Protein AF-A0A657AW23-F1 (afdb_monomer)

Structure (mmCIF, N/CA/C/O backbone):
data_AF-A0A657AW23-F1
#
_entry.id   AF-A0A657AW23-F1
#
loop_
_atom_site.group_PDB
_atom_site.id
_atom_site.type_symbol
_atom_site.label_atom_id
_atom_site.label_alt_id
_atom_site.label_comp_id
_atom_site.label_asym_id
_atom_site.label_entity_id
_atom_site.label_seq_id
_atom_site.pdbx_PDB_ins_code
_atom_site.Cartn_x
_atom_site.Cartn_y
_atom_site.Cartn_z
_atom_site.occupancy
_atom_site.B_iso_or_equiv
_atom_site.auth_seq_id
_atom_site.auth_comp_id
_atom_site.auth_asym_id
_atom_site.auth_atom_id
_atom_site.pdbx_PDB_model_num
ATOM 1 N N . MET A 1 1 ? -21.982 -6.511 -18.559 1.00 46.56 1 MET A N 1
ATOM 2 C CA . MET A 1 1 ? -20.760 -7.118 -19.120 1.00 46.56 1 MET A CA 1
ATOM 3 C C . MET A 1 1 ? -19.650 -6.808 -18.134 1.00 46.56 1 MET A C 1
ATOM 5 O O . MET A 1 1 ? -19.223 -5.663 -18.067 1.00 46.56 1 MET A O 1
ATOM 9 N N . SER A 1 2 ? -19.329 -7.749 -17.247 1.00 54.94 2 SER A N 1
ATOM 10 C CA . SER A 1 2 ? -18.274 -7.544 -16.251 1.00 54.94 2 SER A CA 1
ATOM 11 C C . SER A 1 2 ? -16.939 -7.659 -16.969 1.00 54.94 2 SER A C 1
ATOM 13 O O . SER A 1 2 ? -16.653 -8.693 -17.559 1.00 54.94 2 SER A O 1
ATOM 15 N N . ILE A 1 3 ? -16.178 -6.570 -16.998 1.00 62.66 3 ILE A N 1
ATOM 16 C CA . ILE A 1 3 ? -14.819 -6.574 -17.530 1.00 62.66 3 ILE A CA 1
ATOM 17 C C . ILE A 1 3 ? -13.936 -7.058 -16.389 1.00 62.66 3 ILE A C 1
ATOM 19 O O . ILE A 1 3 ? -13.745 -6.352 -15.401 1.00 62.66 3 ILE A O 1
ATOM 23 N N . GLU A 1 4 ? -13.457 -8.286 -16.510 1.00 65.19 4 GLU A N 1
ATOM 24 C CA . GLU A 1 4 ? -12.363 -8.803 -15.701 1.00 65.19 4 GLU A CA 1
ATOM 25 C C . GLU A 1 4 ? -11.113 -7.960 -15.986 1.00 65.19 4 GLU A C 1
ATOM 27 O O . GLU A 1 4 ? -10.625 -7.883 -17.114 1.00 65.19 4 GLU A O 1
ATOM 32 N N . ILE A 1 5 ? -10.660 -7.221 -14.972 1.00 72.81 5 ILE A N 1
ATOM 33 C CA . ILE A 1 5 ? -9.482 -6.364 -15.090 1.00 72.81 5 ILE A CA 1
ATOM 34 C C . ILE A 1 5 ? -8.268 -7.273 -14.890 1.00 72.81 5 ILE A C 1
ATOM 36 O O . ILE A 1 5 ? -8.135 -7.853 -13.812 1.00 72.81 5 ILE A O 1
ATOM 40 N N . PRO A 1 6 ? -7.380 -7.420 -15.887 1.00 79.81 6 PRO A N 1
ATOM 41 C CA . PRO A 1 6 ? -6.234 -8.301 -15.749 1.00 79.81 6 PRO A CA 1
ATOM 42 C C . PRO A 1 6 ? -5.307 -7.801 -14.638 1.00 79.81 6 PRO A C 1
ATOM 44 O O . PRO A 1 6 ? -4.934 -6.622 -14.590 1.00 79.81 6 PRO A O 1
ATOM 47 N N . VAL A 1 7 ? -4.911 -8.717 -13.757 1.00 86.19 7 VAL A N 1
ATOM 48 C CA . VAL A 1 7 ? -3.958 -8.436 -12.683 1.00 86.19 7 VAL A CA 1
ATOM 49 C C . VAL A 1 7 ? -2.538 -8.488 -13.241 1.00 86.19 7 VAL A C 1
ATOM 51 O O . VAL A 1 7 ? -2.140 -9.446 -13.900 1.00 86.19 7 VAL A O 1
ATOM 54 N N . TYR A 1 8 ? -1.749 -7.451 -12.968 1.00 90.50 8 TYR A N 1
ATOM 55 C CA . TYR A 1 8 ? -0.345 -7.363 -13.368 1.00 90.50 8 TYR A CA 1
ATOM 56 C C . TYR A 1 8 ? 0.512 -6.793 -12.238 1.00 90.50 8 TYR A C 1
ATOM 58 O O . TYR A 1 8 ? 0.025 -6.125 -11.329 1.00 90.50 8 TYR A O 1
ATOM 66 N N . MET A 1 9 ? 1.815 -7.060 -12.280 1.00 91.75 9 MET A N 1
ATOM 67 C CA . MET A 1 9 ? 2.758 -6.634 -11.244 1.00 91.75 9 MET A CA 1
ATOM 68 C C . MET A 1 9 ? 3.281 -5.219 -11.529 1.00 91.75 9 MET A C 1
ATOM 70 O O . MET A 1 9 ? 4.026 -5.011 -12.484 1.00 91.75 9 MET A O 1
ATOM 74 N N . MET A 1 10 ? 2.951 -4.254 -10.671 1.00 93.38 10 MET A N 1
ATOM 75 C CA . MET A 1 10 ? 3.471 -2.886 -10.716 1.00 93.38 10 MET A CA 1
ATOM 76 C C . MET A 1 10 ? 4.761 -2.738 -9.911 1.00 93.38 10 MET A C 1
ATOM 78 O O . MET A 1 10 ? 4.857 -3.161 -8.755 1.00 93.38 10 MET A O 1
ATOM 82 N N . ARG A 1 11 ? 5.765 -2.071 -10.488 1.00 93.56 11 ARG A N 1
ATOM 83 C CA . ARG A 1 11 ? 6.980 -1.706 -9.745 1.00 93.56 11 ARG A CA 1
ATOM 84 C C . ARG A 1 11 ? 6.719 -0.482 -8.868 1.00 93.56 11 ARG A C 1
ATOM 86 O O . ARG A 1 11 ? 5.892 0.363 -9.187 1.00 93.56 11 ARG A O 1
ATOM 93 N N . ARG A 1 12 ? 7.537 -0.306 -7.822 1.00 92.31 12 ARG A N 1
ATOM 94 C CA . ARG A 1 12 ? 7.492 0.863 -6.919 1.00 92.31 12 ARG A CA 1
ATOM 95 C C . ARG A 1 12 ? 7.250 2.218 -7.619 1.00 92.31 12 ARG A C 1
ATOM 97 O O . ARG A 1 12 ? 6.387 2.947 -7.138 1.00 92.31 12 ARG A O 1
ATOM 104 N N . PRO A 1 13 ? 8.004 2.628 -8.667 1.00 91.62 13 PRO A N 1
ATOM 105 C CA . PRO A 1 13 ? 7.778 3.929 -9.305 1.00 91.62 13 PRO A CA 1
ATOM 106 C C . PRO A 1 13 ? 6.379 4.060 -9.919 1.00 91.62 13 PRO A C 1
ATOM 108 O O . PRO A 1 13 ? 5.774 5.123 -9.802 1.00 91.62 13 PRO A O 1
ATOM 111 N N . GLU A 1 14 ? 5.846 2.991 -10.509 1.00 92.75 14 GLU A N 1
ATOM 112 C CA . GLU A 1 14 ? 4.494 2.969 -11.072 1.00 92.75 14 GLU A CA 1
ATOM 113 C C . GLU A 1 14 ? 3.445 3.025 -9.965 1.00 92.75 14 GLU A C 1
ATOM 115 O O . GLU A 1 14 ? 2.567 3.879 -10.005 1.00 92.75 14 GLU A O 1
ATOM 120 N N . THR A 1 15 ? 3.596 2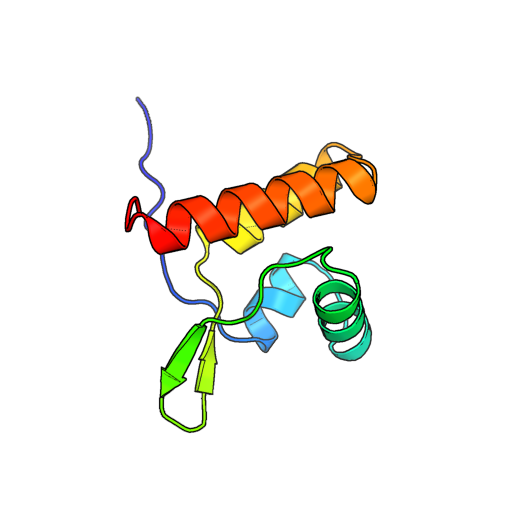.216 -8.913 1.00 92.62 15 THR A N 1
ATOM 121 C CA . THR A 1 15 ? 2.702 2.235 -7.746 1.00 92.62 15 THR A CA 1
ATOM 122 C C . THR A 1 15 ? 2.647 3.621 -7.093 1.00 92.62 15 THR A C 1
ATOM 124 O O . THR A 1 15 ? 1.568 4.123 -6.782 1.00 92.62 15 THR A O 1
ATOM 127 N N . CYS A 1 16 ? 3.803 4.280 -6.938 1.00 92.50 16 CYS A N 1
ATOM 128 C CA . CYS A 1 16 ? 3.901 5.664 -6.461 1.00 92.50 16 CYS A CA 1
ATOM 129 C C . CYS A 1 16 ? 3.096 6.627 -7.339 1.00 92.50 16 CYS A C 1
ATOM 131 O O . CYS A 1 16 ? 2.358 7.460 -6.815 1.00 92.50 16 CYS A O 1
ATOM 133 N N . ARG A 1 17 ? 3.249 6.514 -8.665 1.00 92.81 17 ARG A N 1
ATOM 134 C CA . ARG A 1 17 ? 2.563 7.363 -9.642 1.00 92.81 17 ARG A CA 1
ATOM 135 C C . ARG A 1 17 ? 1.050 7.161 -9.581 1.00 92.81 17 ARG A C 1
ATOM 137 O O . ARG A 1 17 ? 0.330 8.150 -9.525 1.00 92.81 17 ARG A O 1
ATOM 144 N N . THR A 1 18 ? 0.586 5.914 -9.533 1.00 91.00 18 THR A N 1
ATOM 145 C CA . THR A 1 18 ? -0.841 5.567 -9.445 1.00 91.00 18 THR A CA 1
ATOM 146 C C . THR A 1 18 ? -1.476 6.104 -8.164 1.00 91.00 18 THR A C 1
ATOM 148 O O . THR A 1 18 ? -2.548 6.694 -8.204 1.00 91.00 18 THR A O 1
ATOM 151 N N . LEU A 1 19 ? -0.788 5.976 -7.026 1.00 89.19 19 LEU A N 1
ATOM 152 C CA . LEU A 1 19 ? -1.270 6.483 -5.737 1.00 89.19 19 LEU A CA 1
ATOM 153 C C . LEU A 1 19 ? -1.063 7.996 -5.548 1.00 89.19 19 LEU A C 1
ATOM 155 O O . LEU A 1 19 ? -1.469 8.528 -4.515 1.00 89.19 19 LEU A O 1
ATOM 159 N N . GLY A 1 20 ? -0.389 8.677 -6.482 1.00 91.25 20 GLY A N 1
ATOM 160 C CA . GLY A 1 20 ? -0.033 10.093 -6.356 1.00 91.25 20 GLY A CA 1
ATOM 161 C C . GLY A 1 20 ? 0.888 10.394 -5.168 1.00 91.25 20 GLY A C 1
ATOM 162 O O . GLY A 1 20 ? 0.847 11.492 -4.618 1.00 91.25 20 GLY A O 1
ATOM 163 N N . LYS A 1 21 ? 1.697 9.423 -4.723 1.00 89.94 21 LYS A N 1
ATOM 164 C CA . LYS A 1 21 ? 2.550 9.555 -3.532 1.00 89.94 21 LYS A CA 1
ATOM 165 C C . LYS A 1 21 ? 4.027 9.608 -3.880 1.00 89.94 21 LYS A C 1
ATOM 167 O O . LYS A 1 21 ? 4.501 8.931 -4.785 1.00 89.94 21 LYS A O 1
ATOM 172 N N . GLY A 1 22 ? 4.782 10.373 -3.092 1.00 92.69 22 GLY A N 1
ATOM 173 C CA . GLY A 1 22 ? 6.242 10.310 -3.089 1.00 92.69 22 GLY A CA 1
ATOM 174 C C . GLY A 1 22 ? 6.759 9.017 -2.448 1.00 92.69 22 GLY A C 1
ATOM 175 O O . GLY A 1 22 ? 6.052 8.357 -1.685 1.00 92.69 22 GLY A O 1
ATOM 176 N N . ARG A 1 23 ? 8.028 8.678 -2.708 1.00 91.19 23 ARG A N 1
ATOM 177 C CA . ARG A 1 23 ? 8.668 7.449 -2.198 1.00 91.19 23 ARG A CA 1
ATOM 178 C C . ARG A 1 23 ? 8.550 7.312 -0.678 1.00 91.19 23 ARG A C 1
ATOM 180 O O . ARG A 1 23 ? 8.156 6.259 -0.194 1.00 91.19 23 ARG A O 1
ATOM 187 N N . THR A 1 24 ? 8.896 8.360 0.064 1.00 92.94 24 THR A N 1
ATOM 188 C CA . THR A 1 24 ? 8.890 8.339 1.535 1.00 92.94 24 THR A CA 1
ATOM 189 C C . THR A 1 24 ? 7.479 8.160 2.085 1.00 92.94 24 THR A C 1
ATOM 191 O O . THR A 1 24 ? 7.263 7.336 2.965 1.00 92.94 24 THR A O 1
ATOM 194 N N . ALA A 1 25 ? 6.499 8.870 1.517 1.00 92.06 25 ALA A N 1
ATOM 195 C CA . ALA A 1 25 ? 5.098 8.746 1.912 1.00 92.06 25 ALA A CA 1
ATOM 196 C C . ALA A 1 25 ? 4.553 7.331 1.663 1.00 92.06 25 ALA A C 1
ATOM 198 O O . ALA A 1 25 ? 3.830 6.802 2.498 1.00 92.06 25 ALA A O 1
ATOM 199 N N . PHE A 1 26 ? 4.946 6.702 0.553 1.00 92.56 26 PHE A N 1
ATOM 200 C CA . PHE A 1 26 ? 4.559 5.330 0.239 1.00 92.56 26 PHE A CA 1
ATOM 201 C C . PHE A 1 26 ? 5.115 4.314 1.250 1.00 92.56 26 PHE A C 1
ATOM 203 O O . PHE A 1 26 ? 4.372 3.478 1.752 1.00 92.56 26 PHE A O 1
ATOM 210 N N . TYR A 1 27 ? 6.395 4.410 1.620 1.00 91.31 27 TYR A N 1
ATOM 211 C CA . TYR A 1 27 ? 6.955 3.524 2.651 1.00 91.31 27 TYR A CA 1
ATOM 212 C C . TYR A 1 27 ? 6.383 3.799 4.048 1.00 91.31 27 TYR A C 1
ATOM 214 O O . TYR A 1 27 ? 6.189 2.860 4.817 1.00 91.31 27 TYR A O 1
ATOM 222 N N . ASN A 1 28 ? 6.052 5.055 4.360 1.00 93.38 28 ASN A N 1
ATOM 223 C CA . ASN A 1 28 ? 5.334 5.389 5.589 1.00 93.38 28 ASN A CA 1
ATOM 224 C C . ASN A 1 28 ? 3.940 4.755 5.620 1.00 93.38 28 ASN A C 1
ATOM 226 O O . ASN A 1 28 ? 3.536 4.261 6.666 1.00 93.38 28 ASN A O 1
ATOM 230 N N . ASP A 1 29 ? 3.219 4.732 4.496 1.00 91.00 29 ASP A N 1
ATOM 231 C CA . ASP A 1 29 ? 1.927 4.044 4.417 1.00 91.00 29 ASP A CA 1
ATOM 232 C C . ASP A 1 29 ? 2.065 2.543 4.664 1.00 91.00 29 ASP A C 1
ATOM 234 O O . ASP A 1 29 ? 1.276 1.991 5.423 1.00 91.00 29 ASP A O 1
ATOM 238 N N . ILE A 1 30 ? 3.068 1.896 4.059 1.00 91.94 30 ILE A N 1
ATOM 239 C CA . ILE A 1 30 ? 3.330 0.464 4.271 1.00 91.94 30 ILE A CA 1
ATOM 240 C C . ILE A 1 30 ? 3.624 0.200 5.751 1.00 91.94 30 ILE A C 1
ATOM 242 O O . ILE A 1 30 ? 3.017 -0.681 6.347 1.00 91.94 30 ILE A O 1
ATOM 246 N N . SER A 1 31 ? 4.497 1.003 6.369 1.00 91.00 31 SER A N 1
ATOM 247 C CA . SER A 1 31 ? 4.829 0.886 7.797 1.00 91.00 31 SER A CA 1
ATOM 248 C C . SER A 1 31 ? 3.607 1.092 8.703 1.00 91.00 31 SER A C 1
ATOM 250 O O . SER A 1 31 ? 3.444 0.419 9.716 1.00 91.00 31 SER A O 1
ATOM 252 N N . LYS A 1 32 ? 2.693 1.987 8.311 1.00 90.69 32 LYS A N 1
ATOM 253 C CA . LYS A 1 32 ? 1.435 2.241 9.026 1.00 90.69 32 LYS A CA 1
ATOM 254 C C . LYS A 1 32 ? 0.345 1.195 8.759 1.00 90.69 32 LYS A C 1
ATOM 256 O O . LYS A 1 32 ? -0.699 1.271 9.407 1.00 90.69 32 LYS A O 1
ATOM 261 N N . GLY A 1 33 ? 0.545 0.266 7.821 1.00 90.62 33 GLY A N 1
ATOM 262 C CA . GLY A 1 33 ? -0.471 -0.699 7.384 1.00 90.62 33 GLY A CA 1
ATOM 263 C C . GLY A 1 33 ? -1.558 -0.109 6.476 1.00 90.62 33 GLY A C 1
ATOM 264 O O . GLY A 1 33 ? -2.598 -0.721 6.282 1.00 90.62 33 GLY A O 1
ATOM 265 N N . LEU A 1 34 ? -1.341 1.083 5.915 1.00 90.56 34 LEU A N 1
ATOM 266 C CA . LEU A 1 34 ? -2.267 1.752 4.987 1.00 90.56 34 LEU A CA 1
ATOM 267 C C . LEU A 1 34 ? -2.080 1.308 3.529 1.00 90.56 34 LEU A C 1
ATOM 269 O O . LEU A 1 34 ? -2.733 1.843 2.631 1.00 90.56 34 LEU A O 1
ATOM 273 N N . MET A 1 35 ? -1.128 0.409 3.284 1.00 90.94 35 MET A N 1
ATOM 274 C CA . MET A 1 35 ? -0.806 -0.153 1.980 1.00 90.94 35 MET A CA 1
ATOM 275 C C . MET A 1 35 ? -0.257 -1.571 2.157 1.00 90.94 35 MET A C 1
ATOM 277 O O . MET A 1 35 ? 0.422 -1.846 3.148 1.00 90.94 35 MET A O 1
ATOM 281 N N . THR A 1 36 ? -0.506 -2.451 1.185 1.00 91.62 36 THR A N 1
ATOM 282 C CA . THR A 1 36 ? 0.004 -3.825 1.217 1.00 91.62 36 THR A CA 1
ATOM 283 C C . THR A 1 36 ? 1.538 -3.871 1.095 1.00 91.62 36 THR A C 1
ATOM 285 O O . THR A 1 36 ? 2.146 -3.061 0.378 1.00 91.62 36 THR A O 1
ATOM 288 N N . PRO A 1 37 ? 2.213 -4.816 1.775 1.00 91.19 37 PRO A N 1
ATOM 289 C CA . PRO A 1 37 ? 3.616 -5.115 1.525 1.00 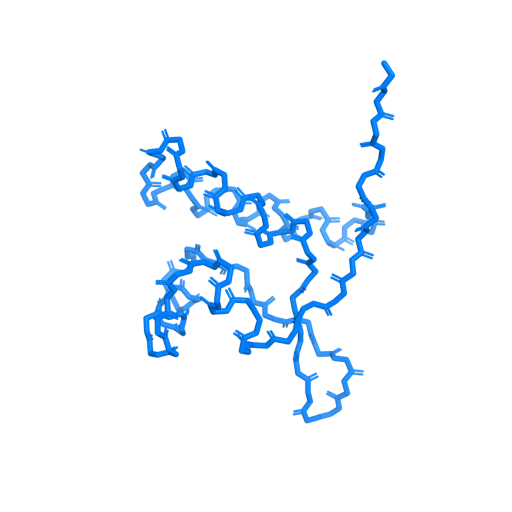91.19 37 PRO A CA 1
ATOM 290 C C . PRO A 1 37 ? 3.823 -5.664 0.107 1.00 91.19 37 PRO A C 1
ATOM 292 O O . PRO A 1 37 ? 3.015 -6.434 -0.426 1.00 91.19 37 PRO A O 1
ATOM 295 N N . GLY A 1 38 ? 4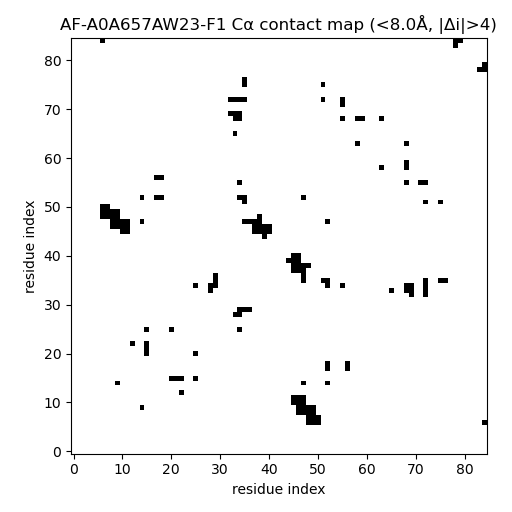.944 -5.269 -0.498 1.00 89.38 38 GLY A N 1
ATOM 296 C CA . GLY A 1 38 ? 5.315 -5.709 -1.840 1.00 89.38 38 GLY A CA 1
ATOM 297 C C . GLY A 1 38 ? 5.638 -7.201 -1.886 1.00 89.38 38 GLY A C 1
ATOM 298 O O . GLY A 1 38 ? 6.248 -7.742 -0.967 1.00 89.38 38 GLY A O 1
ATOM 299 N N . VAL A 1 39 ? 5.262 -7.847 -2.984 1.00 90.69 39 VAL A N 1
ATOM 300 C CA . VAL A 1 39 ? 5.610 -9.231 -3.311 1.00 90.69 39 VAL A CA 1
ATOM 301 C C . VAL A 1 39 ? 7.023 -9.264 -3.877 1.00 90.69 39 VAL A C 1
ATOM 303 O O . VAL A 1 39 ? 7.341 -8.535 -4.821 1.00 90.69 39 VAL A O 1
ATOM 306 N N . ALA A 1 40 ? 7.883 -10.114 -3.323 1.00 89.44 40 ALA A N 1
ATOM 307 C CA . ALA A 1 40 ? 9.192 -10.378 -3.903 1.00 89.44 40 ALA A CA 1
ATOM 308 C C . ALA A 1 40 ? 9.032 -11.200 -5.194 1.00 89.44 40 ALA A C 1
ATOM 310 O O . ALA A 1 40 ? 8.586 -12.340 -5.153 1.00 89.44 40 ALA A O 1
ATOM 311 N N . ILE A 1 41 ? 9.405 -10.620 -6.338 1.00 87.56 41 ILE A N 1
ATOM 312 C CA . ILE A 1 41 ? 9.480 -11.343 -7.622 1.00 87.56 41 ILE A CA 1
ATOM 313 C C . ILE A 1 41 ? 10.843 -12.030 -7.752 1.00 87.56 41 ILE A C 1
ATOM 315 O O . ILE A 1 41 ? 10.959 -13.115 -8.309 1.00 87.56 41 ILE A O 1
ATOM 319 N N . THR A 1 42 ? 11.895 -11.378 -7.257 1.00 86.69 42 THR A N 1
ATOM 320 C CA . THR A 1 42 ? 13.269 -11.894 -7.253 1.00 86.69 42 THR A CA 1
ATOM 321 C C . THR A 1 42 ? 13.935 -11.556 -5.923 1.00 86.69 42 THR A C 1
ATOM 323 O O . THR A 1 42 ? 13.408 -10.762 -5.143 1.00 86.69 42 THR A O 1
ATOM 326 N N . SER A 1 43 ? 15.152 -12.056 -5.694 1.00 83.19 43 SER A N 1
ATOM 327 C CA . SER A 1 43 ? 15.936 -11.760 -4.485 1.00 83.19 43 SER A CA 1
ATOM 328 C C . SER A 1 43 ? 16.221 -10.269 -4.250 1.00 83.19 43 SER A C 1
ATOM 330 O O . SER A 1 43 ? 16.619 -9.897 -3.152 1.00 83.19 43 SER A O 1
ATOM 332 N N . ARG A 1 44 ? 16.071 -9.406 -5.267 1.00 84.81 44 ARG A N 1
ATOM 333 C CA . ARG A 1 44 ? 16.344 -7.958 -5.161 1.00 84.81 44 ARG A CA 1
ATOM 334 C C . ARG A 1 44 ? 15.178 -7.077 -5.585 1.00 84.81 44 ARG A C 1
ATOM 336 O O . ARG A 1 44 ? 15.303 -5.854 -5.541 1.00 84.81 44 ARG A O 1
ATOM 343 N N . THR A 1 45 ? 14.075 -7.652 -6.058 1.00 87.50 45 THR A N 1
ATOM 344 C CA . THR A 1 45 ? 13.012 -6.858 -6.670 1.00 87.50 45 THR A CA 1
ATOM 345 C C . THR A 1 45 ? 11.647 -7.214 -6.122 1.00 87.50 45 THR A C 1
ATOM 347 O O . THR A 1 45 ? 11.208 -8.360 -6.190 1.00 87.50 45 THR A O 1
ATOM 350 N N . VAL A 1 46 ? 10.957 -6.177 -5.653 1.00 91.31 46 VAL A N 1
ATOM 351 C CA . VAL A 1 46 ? 9.579 -6.234 -5.170 1.00 91.31 46 VAL A CA 1
ATOM 352 C C . VAL A 1 46 ? 8.627 -5.567 -6.161 1.00 91.31 46 VAL A C 1
ATOM 354 O O . VAL A 1 46 ? 9.021 -4.660 -6.907 1.00 91.31 46 VAL A O 1
ATOM 357 N N . ALA A 1 47 ? 7.384 -6.023 -6.181 1.00 92.94 47 ALA A N 1
ATOM 358 C CA . ALA A 1 47 ? 6.292 -5.440 -6.946 1.00 92.94 47 ALA A CA 1
ATOM 359 C C . ALA A 1 47 ? 4.969 -5.584 -6.190 1.00 92.94 47 ALA A C 1
ATOM 361 O O . ALA A 1 47 ? 4.868 -6.354 -5.241 1.00 92.94 47 ALA A O 1
ATOM 362 N N . TRP A 1 48 ? 3.961 -4.839 -6.619 1.00 93.25 48 TRP A N 1
ATOM 363 C CA . TRP A 1 48 ? 2.616 -4.888 -6.062 1.00 93.25 48 TRP A CA 1
ATOM 364 C C . TRP A 1 48 ? 1.643 -5.316 -7.155 1.00 93.25 48 TRP A C 1
ATOM 366 O O . TRP A 1 48 ? 1.732 -4.776 -8.259 1.00 93.25 48 TRP A O 1
ATOM 376 N N . PRO A 1 49 ? 0.729 -6.258 -6.894 1.00 92.56 49 PRO A N 1
ATOM 377 C CA . PRO A 1 49 ? -0.309 -6.593 -7.857 1.00 92.56 49 PRO A CA 1
ATOM 378 C C . PRO A 1 49 ? -1.231 -5.389 -8.074 1.00 92.56 49 PRO A C 1
ATOM 380 O O . PRO A 1 49 ? -1.517 -4.619 -7.153 1.00 92.56 49 PRO A O 1
ATOM 383 N N . SER A 1 50 ? -1.666 -5.200 -9.317 1.00 92.06 50 SER A N 1
ATOM 384 C CA . SER A 1 50 ? -2.413 -4.016 -9.722 1.00 92.06 50 SER A CA 1
ATOM 385 C C . SER A 1 50 ? -3.747 -3.881 -8.998 1.00 92.06 50 SER A C 1
ATOM 387 O O . SER A 1 50 ? -4.081 -2.774 -8.577 1.00 92.06 50 SER A O 1
ATOM 389 N N . ASP A 1 51 ? -4.447 -4.995 -8.783 1.00 90.50 51 ASP A N 1
ATOM 390 C CA . ASP A 1 51 ? -5.723 -5.041 -8.064 1.00 90.50 51 ASP A CA 1
ATOM 391 C C . ASP A 1 51 ? -5.627 -4.412 -6.666 1.00 90.50 51 ASP A C 1
ATOM 393 O O . ASP A 1 51 ? -6.369 -3.483 -6.357 1.00 90.50 51 ASP A O 1
ATOM 397 N N . GLU A 1 52 ? -4.640 -4.812 -5.858 1.00 91.31 52 GLU A N 1
ATOM 398 C CA . GLU A 1 52 ? -4.457 -4.280 -4.501 1.00 91.31 52 GLU A CA 1
ATOM 399 C C . GLU A 1 52 ? -4.199 -2.767 -4.506 1.00 91.31 52 GLU A C 1
ATOM 401 O O . GLU A 1 52 ? -4.762 -2.018 -3.703 1.00 91.31 52 GLU A O 1
ATOM 406 N N . VAL A 1 53 ? -3.358 -2.292 -5.431 1.00 92.62 53 VAL A N 1
ATOM 407 C CA . VAL A 1 53 ? -3.043 -0.862 -5.558 1.00 92.62 53 VAL A CA 1
ATOM 408 C C . VAL A 1 53 ? -4.295 -0.072 -5.932 1.00 92.62 53 VAL A C 1
ATOM 410 O O . VAL A 1 53 ? -4.549 0.984 -5.346 1.00 92.62 53 VAL A O 1
ATOM 413 N N . PHE A 1 54 ? -5.093 -0.579 -6.873 1.00 91.44 54 PHE A N 1
ATOM 414 C CA . PHE A 1 54 ? -6.350 0.052 -7.267 1.00 91.44 54 PHE A CA 1
ATOM 415 C C . PHE A 1 54 ? -7.407 -0.020 -6.164 1.00 91.44 54 PHE A C 1
ATOM 417 O O . PHE A 1 54 ? -8.115 0.964 -5.958 1.00 91.44 54 PHE A O 1
ATOM 424 N N . ALA A 1 55 ? -7.492 -1.117 -5.412 1.00 91.06 55 ALA A N 1
ATOM 425 C CA . ALA A 1 55 ? -8.404 -1.259 -4.282 1.00 91.06 55 ALA A CA 1
ATOM 426 C C . ALA A 1 55 ? -8.104 -0.218 -3.192 1.00 91.06 55 ALA A C 1
ATOM 428 O O . ALA A 1 55 ? -9.007 0.505 -2.759 1.00 91.06 55 ALA A O 1
ATOM 429 N N . VAL A 1 56 ? -6.830 -0.058 -2.817 1.00 91.75 56 VAL A N 1
ATOM 430 C CA . VAL A 1 56 ? -6.394 0.971 -1.857 1.00 91.75 56 VAL A CA 1
ATOM 431 C C . VAL A 1 56 ? -6.636 2.379 -2.407 1.00 91.75 56 VAL A C 1
ATOM 433 O O . VAL A 1 56 ? -7.129 3.252 -1.689 1.00 91.75 56 VAL A O 1
ATOM 436 N N . MET A 1 57 ? -6.339 2.622 -3.686 1.00 92.06 57 MET A N 1
ATOM 437 C CA . MET A 1 57 ? -6.613 3.908 -4.333 1.00 92.06 57 MET A CA 1
ATOM 438 C C . MET A 1 57 ? -8.110 4.242 -4.316 1.00 92.06 57 MET A C 1
ATOM 440 O O . MET A 1 57 ? -8.488 5.348 -3.937 1.00 92.06 57 MET A O 1
ATOM 444 N N . LYS A 1 58 ? -8.973 3.284 -4.667 1.00 91.38 58 LYS A N 1
ATOM 445 C CA . LYS A 1 58 ? -10.431 3.441 -4.682 1.00 91.38 58 LYS A CA 1
ATOM 446 C C . LYS A 1 58 ? -10.980 3.711 -3.285 1.00 91.38 58 LYS A C 1
ATOM 448 O O . LYS A 1 58 ? -11.813 4.597 -3.125 1.00 91.38 58 LYS A O 1
ATOM 453 N N . ALA A 1 59 ? -10.473 3.009 -2.274 1.00 90.94 59 ALA A N 1
ATOM 454 C CA . ALA A 1 59 ? -10.809 3.261 -0.876 1.00 90.94 59 ALA A CA 1
ATOM 455 C C . ALA A 1 59 ? -10.439 4.684 -0.433 1.00 90.94 59 ALA A C 1
ATOM 457 O O . ALA A 1 59 ? -11.227 5.344 0.242 1.00 90.94 59 ALA A O 1
ATOM 458 N N . ARG A 1 60 ? -9.280 5.191 -0.869 1.00 89.38 60 ARG A N 1
ATOM 459 C CA . ARG A 1 60 ? -8.880 6.582 -0.614 1.00 89.38 60 ARG A CA 1
ATOM 460 C C . ARG A 1 60 ? -9.761 7.594 -1.334 1.00 89.38 60 ARG A C 1
ATOM 462 O O . ARG A 1 60 ? -10.148 8.580 -0.721 1.00 8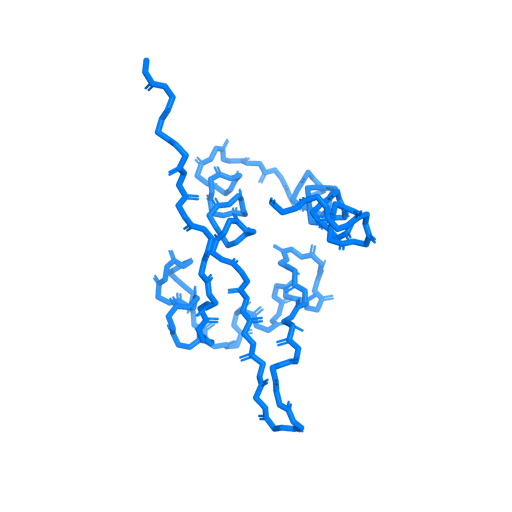9.38 60 ARG A O 1
ATOM 469 N N . ILE A 1 61 ? -10.099 7.349 -2.601 1.00 91.00 61 ILE A N 1
ATOM 470 C CA . ILE A 1 61 ? -11.013 8.210 -3.372 1.00 91.00 61 ILE A CA 1
ATOM 471 C C . ILE A 1 61 ? -12.398 8.250 -2.716 1.00 91.00 61 ILE A C 1
ATOM 473 O O . ILE A 1 61 ? -13.021 9.304 -2.666 1.00 91.00 61 ILE A O 1
ATOM 477 N N . ALA A 1 62 ? -12.854 7.127 -2.159 1.00 91.25 62 ALA A N 1
ATOM 478 C CA . ALA A 1 62 ? -14.101 7.042 -1.404 1.00 91.25 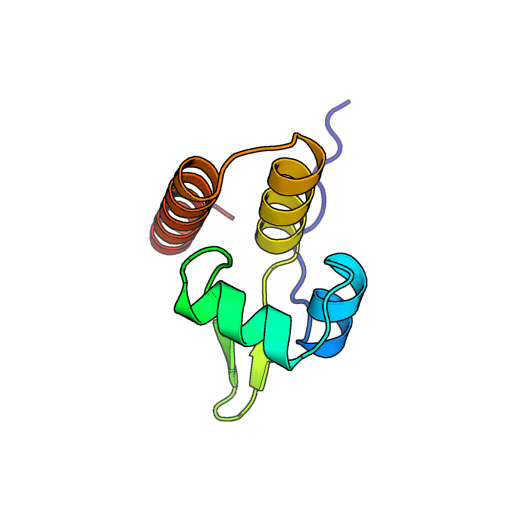62 ALA A CA 1
ATOM 479 C C . ALA A 1 62 ? -14.048 7.734 -0.025 1.00 91.25 62 ALA A C 1
ATOM 481 O O . ALA A 1 62 ? -15.055 7.748 0.677 1.00 91.25 62 ALA A O 1
ATOM 482 N N . GLY A 1 63 ? -12.899 8.286 0.384 1.00 90.38 63 GLY A N 1
ATOM 483 C CA . GLY A 1 63 ? -12.749 8.979 1.664 1.00 90.38 63 GLY A CA 1
ATOM 484 C C . GLY A 1 63 ? -12.731 8.052 2.881 1.00 90.38 63 GLY A C 1
ATOM 485 O O . GLY A 1 63 ? -13.046 8.498 3.983 1.00 90.38 63 GLY A O 1
ATOM 486 N N . LYS A 1 64 ? -12.378 6.768 2.709 1.00 90.50 64 LYS A N 1
ATOM 487 C CA . LYS A 1 64 ? -12.279 5.825 3.831 1.00 90.50 64 LYS A CA 1
ATOM 488 C C . LYS A 1 64 ? -11.239 6.286 4.856 1.00 90.50 64 LYS A C 1
ATOM 490 O O . LYS A 1 64 ? -10.165 6.774 4.499 1.00 90.50 64 LYS A O 1
ATOM 495 N N . SER A 1 65 ? -11.555 6.092 6.134 1.00 90.50 65 SER A N 1
ATOM 496 C CA . SER A 1 65 ? -10.651 6.392 7.246 1.00 90.50 65 SER A CA 1
ATOM 497 C C . SER A 1 65 ? -9.433 5.462 7.266 1.00 90.50 65 SER A C 1
ATOM 499 O O . SER A 1 65 ? -9.413 4.405 6.638 1.00 90.50 65 SER A O 1
ATOM 501 N N . GLU A 1 66 ? -8.405 5.832 8.032 1.00 88.62 66 GLU A N 1
ATOM 502 C CA . GLU A 1 66 ? -7.192 5.016 8.178 1.00 88.62 66 GLU A CA 1
ATOM 503 C C . GLU A 1 66 ? -7.471 3.615 8.749 1.00 88.62 66 GLU A C 1
ATOM 505 O O . GLU A 1 66 ? -6.799 2.669 8.349 1.00 88.62 66 GLU A O 1
ATOM 510 N N . ALA A 1 67 ? -8.459 3.463 9.639 1.00 90.19 67 ALA A N 1
ATOM 511 C CA . ALA A 1 67 ? -8.869 2.162 10.180 1.00 90.19 67 ALA A CA 1
ATOM 512 C C . ALA A 1 67 ? -9.442 1.246 9.083 1.00 90.19 67 ALA A C 1
ATOM 514 O O . ALA A 1 67 ? -8.894 0.180 8.827 1.00 90.19 67 ALA A O 1
ATOM 515 N N . GLU A 1 68 ? -10.430 1.743 8.339 1.00 90.88 68 GLU A N 1
ATOM 516 C CA . GLU A 1 68 ? -11.045 1.056 7.195 1.00 90.88 68 GLU A CA 1
ATOM 517 C C . GLU A 1 68 ? -10.030 0.665 6.109 1.00 90.88 68 GLU A C 1
ATOM 519 O O . GLU A 1 68 ? -10.154 -0.371 5.456 1.00 90.88 68 GLU A O 1
ATOM 524 N N . LEU A 1 69 ? -9.015 1.507 5.883 1.00 91.75 69 LEU A N 1
ATOM 525 C CA . LEU A 1 69 ? -7.926 1.195 4.958 1.00 91.75 69 LEU A CA 1
ATOM 526 C C . LEU A 1 69 ? -7.066 0.036 5.464 1.00 91.75 69 LEU A C 1
ATOM 528 O O . LEU A 1 69 ? -6.687 -0.810 4.659 1.00 91.75 69 LEU A O 1
ATOM 532 N N . LYS A 1 70 ? -6.766 -0.020 6.767 1.00 92.25 70 LYS A N 1
ATOM 533 C CA . LYS A 1 70 ? -6.022 -1.143 7.358 1.00 92.25 70 LYS A CA 1
ATOM 534 C C . LYS A 1 70 ? -6.813 -2.440 7.267 1.00 92.25 70 LYS A C 1
ATOM 536 O O . LYS A 1 70 ? -6.246 -3.455 6.882 1.00 92.25 70 LYS A O 1
ATOM 541 N N . GLU A 1 71 ? -8.111 -2.391 7.553 1.00 93.25 71 GLU A N 1
ATOM 542 C CA . GLU A 1 71 ? -9.000 -3.549 7.420 1.00 93.25 71 GLU A CA 1
ATOM 543 C C . GLU A 1 71 ? -9.059 -4.033 5.970 1.00 93.25 71 GLU A C 1
ATOM 545 O O . GLU A 1 71 ? -8.929 -5.227 5.706 1.00 93.25 71 GLU A O 1
ATOM 550 N N . LEU A 1 72 ? -9.164 -3.117 5.001 1.00 92.62 72 LEU A N 1
ATOM 551 C CA . LEU A 1 72 ? -9.096 -3.475 3.585 1.00 92.62 72 LEU A CA 1
ATOM 552 C C . LEU A 1 72 ? -7.755 -4.129 3.227 1.00 92.62 72 LEU A C 1
ATOM 554 O O . LEU A 1 72 ? -7.737 -5.141 2.536 1.00 92.62 72 LEU A O 1
ATOM 558 N N . VAL A 1 73 ? -6.636 -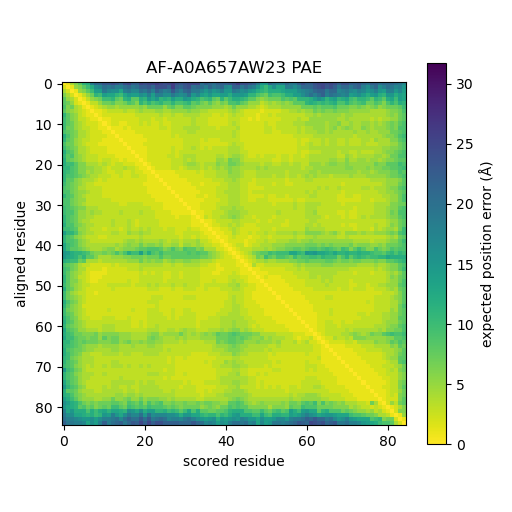3.562 3.684 1.00 92.00 73 VAL A N 1
ATOM 559 C CA . VAL A 1 73 ? -5.293 -4.110 3.441 1.00 92.00 73 VAL A CA 1
ATOM 560 C C . VAL A 1 73 ? -5.151 -5.512 4.035 1.00 92.00 73 VAL A C 1
ATOM 562 O O . VAL A 1 73 ? -4.570 -6.376 3.385 1.00 92.00 73 VAL A O 1
ATOM 565 N N . GLN A 1 74 ? -5.704 -5.756 5.222 1.00 91.88 74 GLN A N 1
ATOM 566 C CA . GLN A 1 74 ? -5.703 -7.075 5.850 1.00 91.88 74 GLN A CA 1
ATOM 567 C C . GLN A 1 74 ? -6.514 -8.085 5.031 1.00 91.88 74 GLN A C 1
ATOM 569 O O . GLN A 1 74 ? -5.975 -9.122 4.659 1.00 91.88 74 GLN A O 1
ATOM 574 N N . ASN A 1 75 ? -7.731 -7.720 4.618 1.00 91.19 75 ASN A N 1
ATOM 575 C CA . ASN A 1 75 ? -8.550 -8.551 3.731 1.00 91.19 75 ASN A CA 1
ATOM 576 C C . ASN A 1 75 ? -7.835 -8.867 2.404 1.00 91.19 75 ASN A C 1
ATOM 578 O O . ASN A 1 75 ? -7.928 -9.978 1.891 1.00 91.19 75 ASN A O 1
ATOM 582 N N . LEU A 1 76 ? -7.112 -7.902 1.823 1.00 89.88 76 LEU A N 1
ATOM 583 C CA . LEU A 1 76 ? -6.330 -8.127 0.602 1.00 89.88 76 LEU A CA 1
ATOM 584 C C . LEU A 1 76 ? -5.176 -9.115 0.827 1.00 89.88 76 LEU A C 1
ATOM 586 O O . LEU A 1 76 ? -4.882 -9.918 -0.056 1.00 89.88 76 LEU A O 1
ATOM 590 N N . LEU A 1 77 ? -4.532 -9.074 1.995 1.00 88.81 77 LEU A N 1
ATOM 591 C CA . LEU A 1 77 ? -3.476 -10.022 2.352 1.00 88.81 77 LEU A CA 1
ATOM 592 C C . LEU A 1 77 ? -4.027 -11.429 2.589 1.00 88.81 77 LEU A C 1
ATOM 594 O O . LEU A 1 77 ? -3.437 -12.384 2.097 1.00 88.81 77 LEU A O 1
ATOM 598 N N . GLU A 1 78 ? -5.178 -11.555 3.244 1.00 88.00 78 GLU A N 1
ATOM 599 C CA . GLU A 1 78 ? -5.847 -12.848 3.426 1.00 88.00 78 GLU A CA 1
ATOM 600 C C . GLU A 1 78 ? -6.251 -13.464 2.079 1.00 88.00 78 GLU A C 1
ATOM 602 O O . GLU A 1 78 ? -5.982 -14.637 1.822 1.00 88.00 78 GLU A O 1
ATOM 607 N N . ARG A 1 79 ? -6.799 -12.657 1.160 1.00 85.31 79 ARG A N 1
ATOM 608 C CA . ARG A 1 79 ? -7.099 -13.099 -0.216 1.00 85.31 79 ARG A CA 1
ATOM 609 C C . ARG A 1 79 ? -5.847 -13.576 -0.955 1.00 85.31 79 ARG A C 1
ATOM 611 O O . ARG A 1 79 ? -5.900 -14.564 -1.684 1.00 85.31 79 ARG A O 1
ATOM 618 N N . ARG A 1 80 ? -4.705 -12.912 -0.732 1.00 82.00 80 ARG A N 1
ATOM 619 C CA . ARG A 1 80 ? -3.405 -13.334 -1.273 1.00 82.00 80 ARG A CA 1
ATOM 620 C C . ARG A 1 80 ? -2.971 -14.688 -0.706 1.00 82.00 80 ARG A C 1
ATOM 622 O O . ARG A 1 80 ? -2.449 -15.501 -1.464 1.00 82.00 80 ARG A O 1
ATOM 629 N N . GLU A 1 81 ? -3.163 -14.935 0.588 1.00 78.50 81 GLU A N 1
ATOM 630 C CA . GLU A 1 81 ? -2.827 -16.223 1.213 1.00 78.5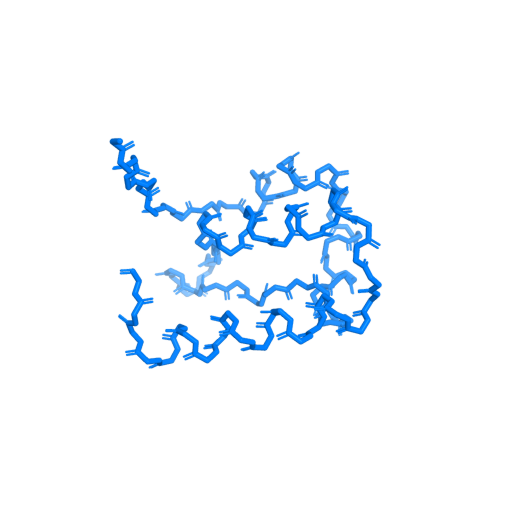0 81 GLU A CA 1
ATOM 631 C C . GLU A 1 81 ? -3.712 -17.369 0.712 1.00 78.50 81 GLU A C 1
ATOM 633 O O . GLU A 1 81 ? -3.210 -18.472 0.501 1.00 78.50 81 GLU A O 1
ATOM 638 N N . LEU A 1 82 ? -4.997 -17.106 0.450 1.00 74.69 82 LEU A N 1
ATOM 639 C CA . LEU A 1 82 ? -5.906 -18.098 -0.131 1.00 74.69 82 LEU A CA 1
ATOM 640 C C . LEU A 1 82 ? -5.635 -18.402 -1.617 1.00 74.69 82 LEU A C 1
ATOM 642 O O . LEU A 1 82 ? -6.149 -19.393 -2.131 1.00 74.69 82 LEU A O 1
ATOM 646 N N . GLY A 1 83 ? -4.826 -17.594 -2.312 1.00 64.94 83 GLY A N 1
ATOM 647 C CA . GLY A 1 83 ? -4.531 -17.788 -3.735 1.00 64.94 83 GLY A CA 1
ATOM 648 C C . GLY A 1 83 ? -5.692 -17.434 -4.671 1.00 64.94 83 GLY A C 1
ATOM 649 O O . GLY A 1 83 ? -5.654 -17.792 -5.848 1.00 64.94 83 GLY A O 1
ATOM 650 N N . GLU A 1 84 ? -6.709 -16.729 -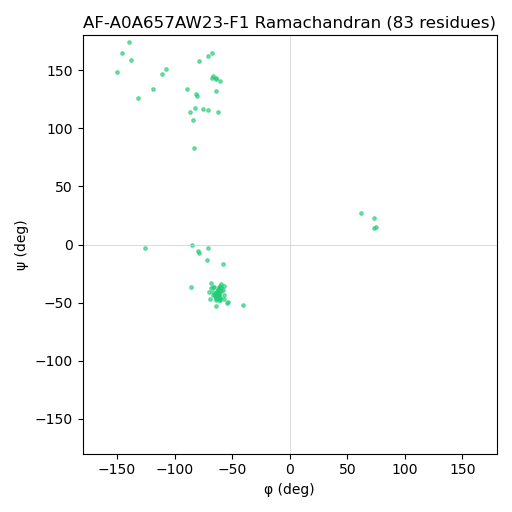4.171 1.00 57.25 84 GLU A N 1
ATOM 651 C CA . GLU A 1 84 ? -7.833 -16.226 -4.964 1.00 57.25 84 GLU A CA 1
ATOM 652 C C . GLU A 1 84 ? -7.433 -14.898 -5.625 1.00 57.25 84 GLU A C 1
ATOM 654 O O . GLU A 1 84 ? -7.685 -13.811 -5.094 1.00 57.25 84 GLU A O 1
ATOM 659 N N . ALA A 1 85 ? -6.738 -15.006 -6.761 1.00 48.22 85 ALA A N 1
ATOM 660 C CA . ALA A 1 85 ? -6.378 -13.889 -7.634 1.00 48.22 85 ALA A CA 1
ATOM 661 C C . ALA A 1 85 ? -7.359 -13.756 -8.804 1.00 48.22 85 ALA A C 1
ATOM 663 O O . ALA A 1 85 ? -7.660 -14.792 -9.438 1.00 48.22 85 ALA A O 1
#

pLDDT: mean 87.28, std 9.99, range [46.56, 93.56]

Radius of gyration: 12.65 Å; Cα contacts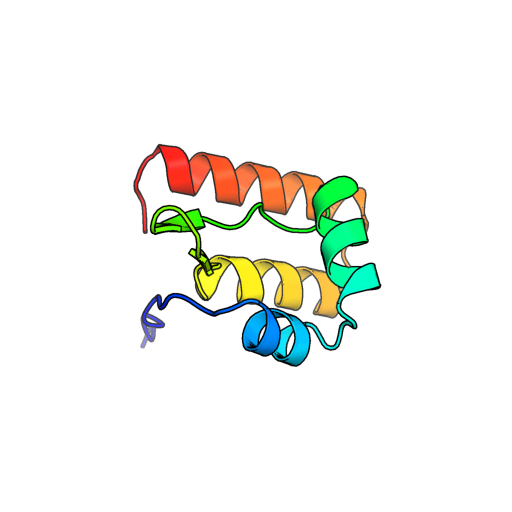 (8 Å, |Δi|>4): 83; chains: 1; bounding box: 37×28×29 Å

Sequence (85 aa):
MSIEIPVYMMRRPETCRTLGKGRTAFYNDISKGLMTPGVAITSRTVAWPSDEVFAVMKARIAGKSEAELKELVQNLLERRELGEA

Solvent-accessible surface area (backbone atoms only — not comparable to full-atom values): 5042 Å² total; per-residue (Å²): 133,85,78,83,75,83,75,46,77,34,43,64,72,54,49,27,59,76,64,73,39,55,74,68,59,48,54,50,29,39,76,70,38,58,37,70,81,62,47,72,81,50,102,87,40,56,27,37,53,42,59,62,55,49,52,51,44,51,41,52,75,71,64,53,51,73,64,57,38,30,54,51,33,50,54,52,50,52,36,59,73,72,66,70,125

Nearest PDB structures (foldseek):
  8c3t-assembly1_A  TM=9.103E-01  e=5.437E-03  Achromobacter xylosoxidans NBRC 15126 = ATCC 27061
  5d8c-assembly1_A  TM=6.494E-01  e=1.886E-02  Haemophilus influenzae Rd KW20
  6ldi-assembly1_H  TM=6.958E-01  e=5.377E-02  Escherichia coli K-12
  4wls-assembly1_B  TM=6.145E-01  e=4.138E-02  Escherichia coli DH5[alpha]
  5d90-assembly2_C  TM=5.885E-01  e=9.691E-02  Haemophilus influenzae Rd KW20

Secondary structure (DSSP, 8-state):
----PPP-EEEHHHHHHHTT--HHHHHHHHHTTSSPPPEEEETTEEEEEHHHHHHHHHHHHTT--HHHHHHHHHHHHHHHHHT--

Foldseek 3Di:
DDDDDDKDWAFPVRLCVLLVHDPVVVVVCVVLQLAADFDDPDPPGTTDIPVRSVQSSVCVVVVHDSVVSNVSNVVVVVCVVVVVD

Mean predicted aligned error: 4.96 Å